Protein AF-A0A349Z565-F1 (afdb_monomer_lite)

Radius of gyration: 29.08 Å; chains: 1; bounding box: 73×35×70 Å

pLDDT: mean 70.75, std 13.44, range [44.72, 91.94]

Foldseek 3Di:
DVVVVVVVVPPPVVVVVVVVVVVVVVVVVVVLVVLVVADPVVVLVVLQVVLVVLVVVLVVLCVPDPCSPPDDCNVVSVVVSVVSVVVSVVVVVSRCVSPVD

Sequence (101 aa):
MVLTEYLQRVDKTRLQQLSQGLGVPLVLLAIMGMVILPMPPILLDVLFSFNIALSLVIILVAVLTNRPVDFGIFPLVLLIATVLRLALNVASTRVVLLYGH

Structure (mmCIF, N/CA/C/O backbone):
data_AF-A0A349Z565-F1
#
_entry.id   AF-A0A349Z565-F1
#
loop_
_atom_site.group_PDB
_atom_site.id
_atom_site.type_symbol
_atom_site.label_atom_id
_atom_site.label_alt_id
_atom_site.label_comp_id
_atom_site.label_asym_id
_atom_site.label_entity_id
_atom_site.label_seq_id
_atom_site.pdbx_PDB_ins_code
_atom_site.Cartn_x
_atom_site.Cartn_y
_atom_site.Cartn_z
_atom_site.occupancy
_atom_site.B_iso_or_equiv
_atom_site.auth_seq_id
_atom_site.auth_comp_id
_atom_site.auth_asym_id
_atom_site.auth_atom_id
_atom_site.pdbx_PDB_model_num
ATOM 1 N N . MET A 1 1 ? 51.197 -25.815 -49.674 1.00 55.75 1 MET A N 1
ATOM 2 C CA . MET A 1 1 ? 50.829 -26.430 -48.380 1.00 55.75 1 MET A CA 1
ATOM 3 C C . MET A 1 1 ? 50.900 -25.454 -47.200 1.00 55.75 1 MET A C 1
ATOM 5 O O . MET A 1 1 ? 50.076 -25.585 -46.319 1.00 55.75 1 MET A O 1
ATOM 9 N N . VAL A 1 2 ? 51.780 -24.439 -47.198 1.00 50.69 2 VAL A N 1
ATOM 10 C CA . VAL A 1 2 ? 51.914 -23.479 -46.070 1.00 50.69 2 VAL A CA 1
ATOM 11 C C . VAL A 1 2 ? 50.984 -22.249 -46.177 1.00 50.69 2 VAL A C 1
ATOM 13 O O . VAL A 1 2 ? 50.637 -21.631 -45.177 1.00 50.69 2 VAL A O 1
ATOM 16 N N . LEU A 1 3 ? 50.515 -21.903 -47.387 1.00 51.94 3 LEU A N 1
ATOM 17 C CA . LEU A 1 3 ? 49.648 -20.730 -47.615 1.00 51.94 3 LEU A CA 1
ATOM 18 C C . LEU A 1 3 ? 48.193 -20.934 -47.145 1.00 51.94 3 LEU A C 1
ATOM 20 O O . LEU A 1 3 ? 47.505 -19.973 -46.814 1.00 51.94 3 LEU A O 1
ATOM 24 N N . THR A 1 4 ? 47.731 -22.186 -47.092 1.00 55.81 4 THR A N 1
ATOM 25 C CA . THR A 1 4 ? 46.375 -22.549 -46.650 1.00 55.81 4 THR A CA 1
ATOM 26 C C . THR A 1 4 ? 46.220 -22.405 -45.131 1.00 55.81 4 THR A C 1
ATOM 28 O O . THR A 1 4 ? 45.139 -22.098 -44.641 1.00 55.81 4 THR A O 1
ATOM 31 N N . GLU A 1 5 ? 47.321 -22.545 -44.388 1.00 55.66 5 GLU A N 1
ATOM 32 C CA . GLU A 1 5 ? 47.358 -22.501 -42.922 1.00 55.66 5 GLU A CA 1
ATOM 33 C C . GLU A 1 5 ? 47.297 -21.061 -42.372 1.00 55.66 5 GLU A C 1
ATOM 35 O O . GLU A 1 5 ? 46.699 -20.807 -41.324 1.00 55.66 5 GLU A O 1
ATOM 40 N N . TYR A 1 6 ? 47.822 -20.086 -43.126 1.00 56.84 6 TYR A N 1
ATOM 41 C CA . TYR A 1 6 ? 47.727 -18.661 -42.784 1.00 56.84 6 TYR A CA 1
ATOM 42 C C . TYR A 1 6 ? 46.323 -18.082 -43.012 1.00 56.84 6 TYR A C 1
ATOM 44 O O . TYR A 1 6 ? 45.855 -17.281 -42.203 1.00 56.84 6 TYR A O 1
ATOM 52 N N . LEU A 1 7 ? 45.611 -18.528 -44.052 1.00 56.66 7 LEU A N 1
ATOM 53 C CA . LEU A 1 7 ? 44.220 -18.124 -44.309 1.00 56.66 7 LEU A CA 1
ATOM 54 C C . LEU A 1 7 ? 43.239 -18.676 -43.259 1.00 56.66 7 LEU A C 1
ATOM 56 O O . LEU A 1 7 ? 42.213 -18.061 -42.985 1.00 56.66 7 LEU A O 1
ATOM 60 N N . GLN A 1 8 ? 43.576 -19.797 -42.616 1.00 57.75 8 GLN A N 1
ATOM 61 C CA . GLN A 1 8 ? 42.696 -20.485 -41.668 1.00 57.75 8 GLN A CA 1
ATOM 62 C C . GLN A 1 8 ? 42.790 -19.943 -40.224 1.00 57.75 8 GLN A C 1
ATOM 64 O O . GLN A 1 8 ? 41.849 -20.103 -39.443 1.00 57.75 8 GLN A O 1
ATOM 69 N N . ARG A 1 9 ? 43.887 -19.258 -39.853 1.00 54.25 9 ARG A N 1
ATOM 70 C CA . ARG A 1 9 ? 44.052 -18.618 -38.525 1.00 54.25 9 ARG A CA 1
ATOM 71 C C 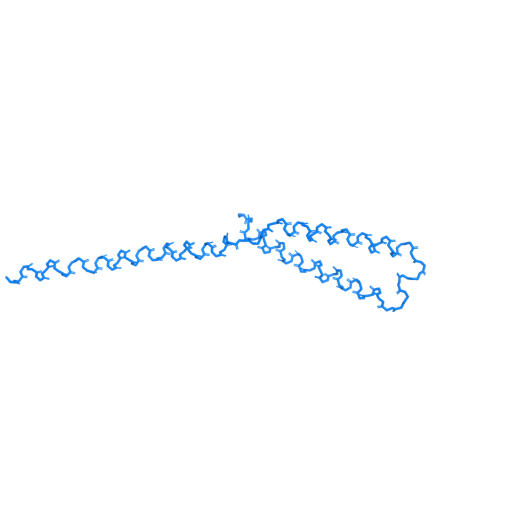. ARG A 1 9 ? 43.394 -17.237 -3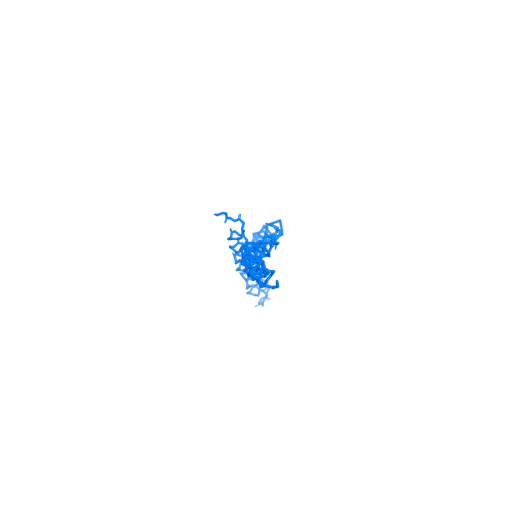8.398 1.00 54.25 9 ARG A C 1
ATOM 73 O O . ARG A 1 9 ? 43.097 -16.812 -37.279 1.00 54.25 9 ARG A O 1
ATOM 80 N N . VAL A 1 10 ? 43.175 -16.535 -39.511 1.00 56.28 10 VAL A N 1
ATOM 81 C CA . VAL A 1 10 ? 42.673 -15.146 -39.507 1.00 56.28 10 VAL A CA 1
ATOM 82 C C . VAL A 1 10 ? 41.148 -15.078 -39.349 1.00 56.28 10 VAL A C 1
ATOM 84 O O . VAL A 1 10 ? 40.642 -14.163 -38.701 1.00 56.28 10 VAL A O 1
ATOM 87 N N . ASP A 1 11 ? 40.421 -16.081 -39.839 1.00 58.94 11 ASP A N 1
ATOM 88 C CA . ASP A 1 11 ? 38.955 -16.063 -39.903 1.00 58.94 11 ASP A CA 1
ATOM 89 C C . ASP A 1 11 ? 38.285 -16.470 -38.571 1.00 58.94 11 ASP A C 1
ATOM 91 O O . ASP A 1 11 ? 37.419 -15.774 -38.037 1.00 58.94 11 ASP A O 1
ATOM 95 N N . LYS A 1 12 ? 38.772 -17.540 -37.927 1.00 54.38 12 LYS A N 1
ATOM 96 C CA . LYS A 1 12 ? 38.121 -18.125 -36.737 1.00 54.38 12 LYS A CA 1
ATOM 97 C C . LYS A 1 12 ? 38.204 -17.239 -35.482 1.00 54.38 12 LYS A C 1
ATOM 99 O O . LYS A 1 12 ? 37.290 -17.233 -34.662 1.00 54.38 12 LYS A O 1
ATOM 104 N N . THR A 1 13 ? 39.271 -16.448 -35.358 1.00 55.44 13 THR A N 1
ATOM 105 C CA . THR A 1 13 ? 39.552 -15.617 -34.171 1.00 55.44 13 THR A CA 1
ATOM 106 C C . THR A 1 13 ? 38.833 -14.259 -34.221 1.00 55.44 13 THR A C 1
ATOM 108 O O . THR A 1 13 ? 38.433 -13.727 -33.186 1.00 55.44 13 THR A O 1
ATOM 111 N N . ARG A 1 14 ? 38.599 -13.713 -35.426 1.00 52.00 14 ARG A N 1
ATOM 112 C CA . ARG A 1 14 ? 37.809 -12.486 -35.644 1.00 52.00 14 ARG A CA 1
ATOM 113 C C . ARG A 1 14 ? 36.303 -12.753 -35.605 1.00 52.00 14 ARG A C 1
ATOM 115 O O . ARG A 1 14 ? 35.566 -11.934 -35.061 1.00 52.00 14 ARG A O 1
ATOM 122 N N . LEU A 1 15 ? 35.853 -13.916 -36.086 1.00 54.28 15 LEU A N 1
ATOM 123 C CA . LEU A 1 15 ? 34.452 -14.340 -35.975 1.00 54.28 15 LEU A CA 1
ATOM 124 C C . LEU A 1 15 ? 34.041 -14.625 -34.520 1.00 54.28 15 LEU A C 1
ATOM 126 O O . LEU A 1 15 ? 32.938 -14.258 -34.114 1.00 54.28 15 LEU A O 1
ATOM 130 N N . GLN A 1 16 ? 34.939 -15.173 -33.689 1.00 55.44 16 GLN A N 1
ATOM 131 C CA . GLN A 1 16 ? 34.687 -15.281 -32.246 1.00 55.44 16 GLN A CA 1
ATOM 132 C C . GLN 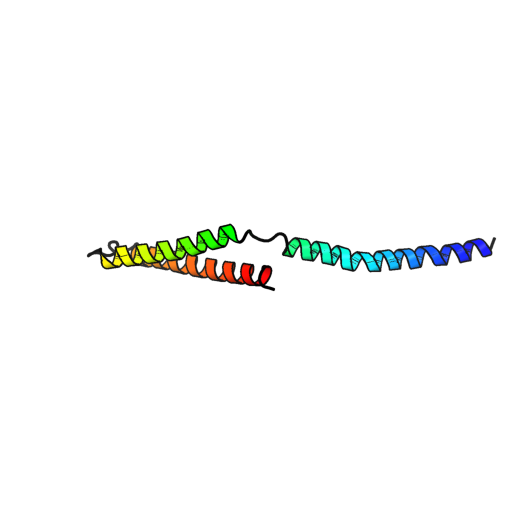A 1 16 ? 34.654 -13.912 -31.544 1.00 55.44 16 GLN A C 1
ATOM 134 O O . GLN A 1 16 ? 33.795 -13.710 -30.688 1.00 55.44 16 GLN A O 1
ATOM 139 N N . GLN A 1 17 ? 35.486 -12.942 -31.943 1.00 54.69 17 GLN A N 1
ATOM 140 C CA . GLN A 1 17 ? 35.393 -11.562 -31.432 1.00 54.69 17 GLN A CA 1
ATOM 141 C C . GLN A 1 17 ? 34.098 -10.847 -31.866 1.00 54.69 17 GLN A C 1
ATOM 143 O O . GLN A 1 17 ? 33.546 -10.068 -31.092 1.00 54.69 17 GLN A O 1
ATOM 148 N N . LEU A 1 18 ? 33.547 -11.157 -33.046 1.00 53.44 18 LEU A N 1
ATOM 149 C CA . LEU A 1 18 ? 32.222 -10.676 -33.468 1.00 53.44 18 LEU A CA 1
ATOM 150 C C . LEU A 1 18 ? 31.081 -11.312 -32.654 1.00 53.44 18 LEU A C 1
ATOM 152 O O . LEU A 1 18 ? 30.144 -10.610 -32.270 1.00 53.44 18 LEU A O 1
ATOM 156 N N . SER A 1 19 ? 31.189 -12.598 -32.294 1.00 54.12 19 SER A N 1
ATOM 157 C CA . SER A 1 19 ? 30.246 -13.236 -31.356 1.00 54.12 19 SER A CA 1
ATOM 158 C C . SER A 1 19 ? 30.343 -12.671 -29.927 1.00 54.12 19 SER A C 1
ATOM 160 O O . SER A 1 19 ? 29.348 -12.639 -29.205 1.00 54.12 19 SER A O 1
ATOM 162 N N . GLN A 1 20 ? 31.512 -12.145 -29.540 1.00 57.03 20 GLN A N 1
ATOM 163 C CA . GLN A 1 20 ? 31.713 -11.417 -28.281 1.00 57.03 20 GLN A CA 1
ATOM 164 C C . GLN A 1 20 ? 31.166 -9.980 -28.332 1.00 57.03 20 GLN A C 1
ATOM 166 O O . GLN A 1 20 ? 30.761 -9.452 -27.300 1.00 57.03 20 GLN A O 1
ATOM 171 N N . GLY A 1 21 ? 31.098 -9.364 -29.519 1.00 59.19 21 GLY A N 1
ATOM 172 C CA . GLY A 1 21 ? 30.556 -8.015 -29.712 1.00 59.19 21 GLY A CA 1
ATOM 173 C C . GLY A 1 21 ? 29.027 -7.945 -29.731 1.00 59.19 21 GLY A C 1
ATOM 174 O O . GLY A 1 21 ? 28.469 -6.964 -29.250 1.00 59.19 21 GLY A O 1
ATOM 175 N N . LEU A 1 22 ? 28.345 -8.981 -30.243 1.00 61.72 22 LEU A N 1
ATOM 176 C CA . LEU A 1 22 ? 26.874 -9.070 -30.257 1.00 61.72 22 LEU A CA 1
ATOM 177 C C . LEU A 1 22 ? 26.285 -9.760 -29.018 1.00 61.72 22 LEU A C 1
ATOM 179 O O . LEU A 1 22 ? 25.125 -9.528 -28.685 1.00 61.72 22 LEU A O 1
ATOM 183 N N . GLY A 1 23 ? 27.074 -10.573 -28.308 1.00 68.69 23 GLY A N 1
ATOM 184 C CA . GLY A 1 23 ? 26.633 -11.219 -27.071 1.00 68.69 23 GLY A CA 1
ATOM 185 C C . GLY A 1 23 ? 26.256 -10.205 -25.991 1.00 68.69 23 GLY A C 1
ATOM 186 O O . GLY A 1 23 ? 25.225 -10.353 -25.347 1.00 68.69 23 GLY A O 1
ATOM 187 N N . VAL A 1 24 ? 27.036 -9.129 -25.852 1.00 71.88 24 VAL A N 1
ATOM 188 C CA . VAL A 1 24 ? 26.763 -8.053 -24.888 1.00 71.88 24 VAL A CA 1
ATOM 189 C C . VAL A 1 24 ? 25.443 -7.322 -25.182 1.00 71.88 24 VAL A C 1
ATOM 191 O O . VAL A 1 24 ? 24.606 -7.298 -24.285 1.00 71.88 24 VAL A O 1
ATOM 194 N N . PRO A 1 25 ? 25.181 -6.772 -26.387 1.00 77.19 25 PRO A N 1
ATOM 195 C CA . PRO A 1 25 ? 23.916 -6.101 -26.682 1.00 77.19 25 PRO A CA 1
ATOM 196 C C . PRO A 1 25 ? 22.715 -7.051 -26.666 1.00 77.19 25 PRO A C 1
ATOM 198 O O . PRO A 1 25 ? 21.645 -6.621 -26.260 1.00 77.19 25 PRO A O 1
ATOM 201 N N . LEU A 1 26 ? 22.864 -8.330 -27.033 1.00 80.31 26 LEU A N 1
ATOM 202 C CA . LEU A 1 26 ? 21.772 -9.311 -26.962 1.00 80.31 26 LEU A CA 1
ATOM 203 C C . LEU A 1 26 ? 21.420 -9.674 -25.510 1.00 80.31 26 LEU A C 1
ATOM 205 O O . LEU A 1 26 ? 20.246 -9.736 -25.151 1.00 80.31 26 LEU A O 1
ATOM 209 N N . VAL A 1 27 ? 22.433 -9.873 -24.664 1.00 72.94 27 VAL A N 1
ATOM 210 C CA . VAL A 1 27 ? 22.256 -10.094 -23.223 1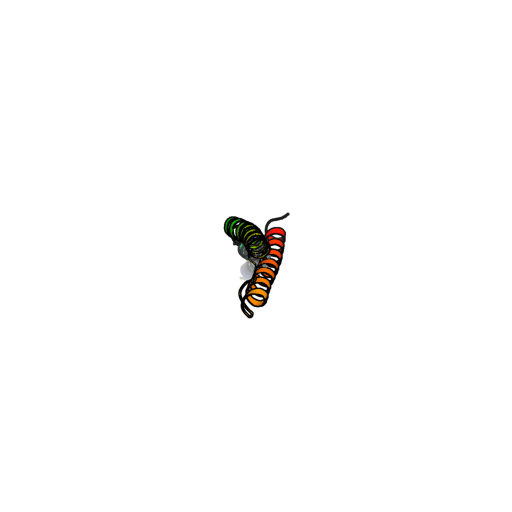.00 72.94 27 VAL A CA 1
ATOM 211 C C . VAL A 1 27 ? 21.702 -8.835 -22.556 1.00 72.94 27 VAL A C 1
ATOM 213 O O . VAL A 1 27 ? 20.798 -8.944 -21.734 1.00 72.94 27 VAL A O 1
ATOM 216 N N . LEU A 1 28 ? 22.148 -7.639 -22.960 1.00 73.69 28 LEU A N 1
ATOM 217 C CA . LEU A 1 28 ? 21.532 -6.378 -22.544 1.00 73.69 28 LEU A CA 1
ATOM 218 C C . LEU A 1 28 ? 20.067 -6.305 -22.975 1.00 73.69 28 LEU A C 1
ATOM 220 O O . LEU A 1 28 ? 19.235 -5.960 -22.151 1.00 73.69 28 LEU A O 1
ATOM 224 N N . LEU A 1 29 ? 19.729 -6.657 -24.217 1.00 75.62 29 LEU A N 1
ATOM 225 C CA . LEU A 1 29 ? 18.350 -6.649 -24.711 1.00 75.62 29 LEU A CA 1
ATOM 226 C C . LEU A 1 29 ? 17.468 -7.643 -23.939 1.00 75.62 29 LEU A C 1
ATOM 228 O O . LEU A 1 29 ? 16.315 -7.341 -23.653 1.00 75.62 29 LEU A O 1
ATOM 232 N N . ALA A 1 30 ? 18.011 -8.802 -23.556 1.00 70.62 30 ALA A N 1
ATOM 233 C CA . ALA A 1 30 ? 17.323 -9.802 -22.741 1.00 70.62 30 ALA A CA 1
ATOM 234 C C . ALA A 1 30 ? 17.128 -9.343 -21.282 1.00 70.62 30 ALA A C 1
ATOM 236 O O . ALA A 1 30 ? 16.048 -9.522 -20.721 1.00 70.62 30 ALA A O 1
ATOM 237 N N . ILE A 1 31 ? 18.135 -8.698 -20.683 1.00 68.25 31 ILE A N 1
ATOM 238 C CA . ILE A 1 31 ? 18.039 -8.090 -19.344 1.00 68.25 31 ILE A CA 1
ATOM 239 C C . ILE A 1 31 ? 17.050 -6.917 -19.366 1.00 68.25 31 ILE A C 1
ATOM 241 O O . ILE A 1 31 ? 16.187 -6.822 -18.497 1.00 68.25 31 ILE A O 1
ATOM 245 N N . MET A 1 32 ? 17.116 -6.066 -20.389 1.00 59.50 32 MET A N 1
ATOM 246 C CA . MET A 1 32 ? 16.154 -4.990 -20.627 1.00 59.50 32 MET A CA 1
ATOM 247 C C . MET A 1 32 ? 14.747 -5.556 -20.829 1.00 59.50 32 MET A C 1
ATOM 249 O O . MET A 1 32 ? 13.812 -5.058 -20.224 1.00 59.50 32 MET A O 1
ATOM 253 N N . GLY A 1 33 ? 14.583 -6.642 -21.585 1.00 64.75 33 GLY A N 1
ATOM 254 C CA . GLY A 1 33 ? 13.302 -7.331 -21.770 1.00 64.75 33 GLY A CA 1
ATOM 255 C C . GLY A 1 33 ? 12.718 -7.904 -20.476 1.00 64.75 33 GLY A C 1
ATOM 256 O O . GLY A 1 33 ? 11.505 -7.907 -20.305 1.00 64.75 33 GLY A O 1
ATOM 257 N N . MET A 1 34 ? 13.560 -8.330 -19.533 1.00 54.31 34 MET A N 1
ATOM 258 C CA . MET A 1 34 ? 13.135 -8.770 -18.200 1.00 54.31 34 MET A CA 1
ATOM 259 C C . MET A 1 34 ? 12.735 -7.593 -17.291 1.00 54.31 34 MET A C 1
ATOM 261 O O . MET A 1 34 ? 11.838 -7.736 -16.464 1.00 54.31 34 MET A O 1
ATOM 265 N N . VAL A 1 35 ? 13.357 -6.423 -17.466 1.00 55.09 35 VAL A N 1
ATOM 266 C CA . VAL A 1 35 ? 12.939 -5.153 -16.838 1.00 55.09 35 VAL A CA 1
ATOM 267 C C . VAL A 1 35 ? 11.632 -4.632 -17.460 1.00 55.09 35 VAL A C 1
ATOM 269 O O . VAL A 1 35 ? 10.775 -4.108 -16.752 1.00 55.09 35 VAL A O 1
ATOM 272 N N . ILE A 1 36 ? 11.461 -4.837 -18.769 1.00 50.59 36 ILE A N 1
ATOM 273 C CA . ILE A 1 36 ? 10.339 -4.401 -19.613 1.00 50.59 36 ILE A CA 1
ATOM 274 C C . ILE A 1 36 ? 9.231 -5.461 -19.698 1.00 50.59 36 ILE A C 1
ATOM 276 O O . ILE A 1 36 ? 8.265 -5.220 -20.404 1.00 50.59 36 ILE A O 1
ATOM 280 N N . LEU A 1 37 ? 9.287 -6.609 -19.005 1.00 52.94 37 LEU A N 1
ATOM 281 C CA . LEU A 1 37 ? 8.076 -7.406 -18.775 1.00 52.94 37 LEU A CA 1
ATOM 282 C C . LEU A 1 37 ? 7.465 -6.948 -17.453 1.00 52.94 37 LEU A C 1
ATOM 284 O O . LEU A 1 37 ? 7.796 -7.475 -16.386 1.00 52.94 37 LEU A O 1
ATOM 288 N N . PRO A 1 38 ? 6.647 -5.893 -17.492 1.00 58.28 38 PRO A N 1
ATOM 289 C CA . PRO A 1 38 ? 6.553 -4.997 -16.374 1.00 58.28 38 PRO A CA 1
ATOM 290 C C . PRO A 1 38 ? 5.143 -5.145 -15.782 1.00 58.28 38 PRO A C 1
ATOM 292 O O . PRO A 1 38 ? 4.176 -5.478 -16.474 1.00 58.28 38 PRO A O 1
ATOM 295 N N . MET A 1 39 ? 5.006 -5.066 -14.458 1.00 49.56 39 MET A N 1
ATOM 296 C CA . MET A 1 39 ? 3.686 -5.307 -13.870 1.00 49.56 39 MET A CA 1
ATOM 297 C C . MET A 1 39 ? 2.707 -4.239 -14.383 1.00 49.56 39 MET A C 1
ATOM 299 O O . MET A 1 39 ? 3.001 -3.055 -14.221 1.00 49.56 39 MET A O 1
ATOM 303 N N . PRO A 1 40 ? 1.572 -4.634 -14.995 1.00 61.88 40 PRO A N 1
ATOM 304 C CA . PRO A 1 40 ? 0.669 -3.711 -15.667 1.00 61.88 40 PRO A CA 1
ATOM 305 C C . PRO A 1 40 ? 0.220 -2.601 -14.699 1.00 61.88 40 PRO A C 1
ATOM 307 O O . PRO A 1 40 ? -0.359 -2.920 -13.655 1.00 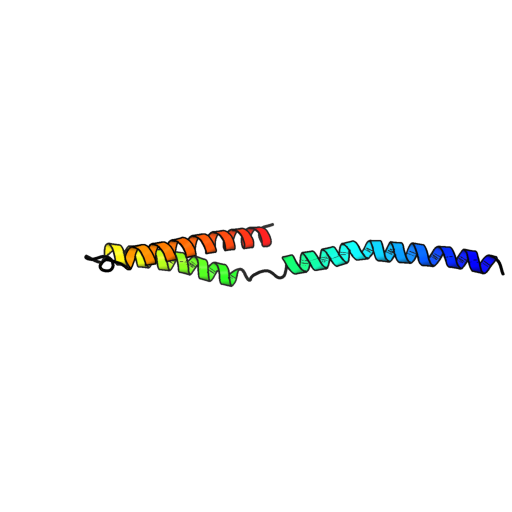61.88 40 PRO A O 1
ATOM 310 N N . PRO A 1 41 ? 0.425 -1.312 -15.041 1.00 65.62 41 PRO A N 1
ATOM 311 C CA . PRO A 1 41 ? 0.080 -0.161 -14.194 1.00 65.62 41 PRO A CA 1
ATOM 312 C C . PRO A 1 41 ? -1.385 -0.152 -13.740 1.00 65.62 41 PRO A C 1
ATOM 314 O O . PRO A 1 41 ? -1.716 0.334 -12.665 1.00 65.62 41 PRO A O 1
ATOM 317 N N . ILE A 1 42 ? -2.256 -0.771 -14.539 1.00 68.69 42 ILE A N 1
ATOM 318 C CA . ILE A 1 42 ? -3.700 -0.873 -14.319 1.00 68.69 42 ILE A CA 1
ATOM 319 C C . ILE A 1 42 ? -4.033 -1.578 -12.997 1.00 68.69 42 ILE A C 1
ATOM 321 O O . ILE A 1 42 ? -4.924 -1.135 -12.277 1.00 68.69 42 ILE A O 1
ATOM 325 N N . LEU A 1 43 ? -3.323 -2.660 -12.645 1.00 72.00 43 LEU A N 1
ATOM 326 C CA . LEU A 1 43 ? -3.556 -3.333 -11.361 1.00 72.00 43 LEU A CA 1
ATOM 327 C C . LEU A 1 43 ? -3.182 -2.414 -10.197 1.00 72.00 43 LEU A C 1
ATOM 329 O O . LEU A 1 43 ? -3.870 -2.385 -9.180 1.00 72.00 43 LEU A O 1
ATOM 333 N N . LEU A 1 44 ? -2.105 -1.649 -10.353 1.00 72.56 44 LEU A N 1
ATOM 334 C CA . LEU A 1 44 ? -1.620 -0.764 -9.309 1.00 72.56 44 LEU A CA 1
ATOM 335 C C . LEU A 1 44 ? -2.601 0.375 -9.030 1.00 72.56 44 LEU A C 1
ATOM 337 O O . LEU A 1 44 ? -2.932 0.599 -7.867 1.00 72.56 44 LEU A O 1
ATOM 341 N N . ASP A 1 45 ? -3.116 1.026 -10.074 1.00 80.50 45 ASP A N 1
ATOM 342 C CA . ASP A 1 45 ? -4.117 2.094 -9.948 1.00 80.50 45 ASP A CA 1
ATOM 343 C C . ASP A 1 45 ? -5.398 1.609 -9.257 1.00 80.50 45 ASP A C 1
ATOM 345 O O . ASP A 1 45 ? -5.932 2.287 -8.374 1.00 80.50 45 ASP A O 1
ATOM 349 N N . VAL A 1 46 ? -5.870 0.404 -9.598 1.00 82.56 46 VAL A N 1
ATOM 350 C CA . VAL A 1 46 ? -7.054 -0.194 -8.962 1.00 82.56 46 VAL A CA 1
ATOM 351 C C . VAL A 1 46 ? -6.811 -0.440 -7.474 1.00 82.56 46 VAL A C 1
ATOM 353 O O . VAL A 1 46 ? -7.642 -0.057 -6.648 1.00 82.56 46 VAL A O 1
ATOM 356 N N . LEU A 1 47 ? -5.676 -1.045 -7.106 1.00 79.38 47 LEU A N 1
ATOM 357 C CA . LEU A 1 47 ? -5.371 -1.313 -5.701 1.00 79.38 47 LEU A CA 1
ATOM 358 C C . LEU A 1 47 ? -5.131 -0.013 -4.906 1.00 79.38 47 LEU A C 1
ATOM 360 O O . LEU A 1 47 ? -5.522 0.071 -3.738 1.00 79.38 47 LEU A O 1
ATOM 364 N N . PHE A 1 48 ? -4.530 1.008 -5.523 1.00 79.50 48 PHE A N 1
ATOM 365 C CA . PHE A 1 48 ? -4.301 2.312 -4.899 1.00 79.50 48 PHE A CA 1
ATOM 366 C C . PHE A 1 48 ? -5.617 3.057 -4.637 1.00 79.50 48 PHE A C 1
ATOM 368 O O . PHE A 1 48 ? -5.875 3.487 -3.509 1.00 79.50 48 PHE A O 1
ATOM 375 N N . SER A 1 49 ? -6.495 3.126 -5.641 1.00 84.62 49 SER A N 1
ATOM 376 C CA . SER A 1 49 ? -7.842 3.695 -5.509 1.00 84.62 49 SER A CA 1
ATOM 377 C C . SER A 1 49 ? -8.676 2.947 -4.458 1.00 84.62 49 SER A C 1
ATOM 379 O O . SER A 1 49 ? -9.317 3.564 -3.601 1.00 84.62 49 SER A O 1
ATOM 381 N N . PHE A 1 50 ? -8.580 1.613 -4.429 1.00 86.62 50 PHE A N 1
ATOM 382 C CA . PHE A 1 50 ? -9.223 0.784 -3.410 1.00 86.62 50 PHE A CA 1
ATOM 383 C C . PHE A 1 50 ? -8.734 1.100 -1.986 1.00 86.62 50 PHE A C 1
ATOM 385 O O . PHE A 1 50 ? -9.547 1.175 -1.065 1.00 86.62 50 PHE A O 1
ATOM 392 N N . ASN A 1 51 ? -7.434 1.341 -1.778 1.00 87.19 51 ASN A N 1
ATOM 393 C CA . ASN A 1 51 ? -6.900 1.707 -0.459 1.00 87.19 51 ASN A CA 1
ATOM 394 C C . ASN A 1 51 ? -7.456 3.042 0.061 1.00 87.19 51 ASN A C 1
ATOM 396 O O . ASN A 1 51 ? -7.763 3.165 1.254 1.00 87.19 51 ASN A O 1
ATOM 400 N N . ILE A 1 52 ? -7.602 4.031 -0.825 1.00 87.12 52 ILE A N 1
ATOM 401 C CA . ILE A 1 52 ? -8.183 5.336 -0.487 1.00 87.12 52 ILE A CA 1
ATOM 402 C C . ILE A 1 52 ? -9.666 5.175 -0.136 1.00 87.12 52 ILE A C 1
ATOM 404 O O . ILE A 1 52 ? -10.101 5.663 0.910 1.00 87.12 52 ILE A O 1
ATOM 408 N N . ALA A 1 53 ? -10.422 4.430 -0.947 1.00 90.56 53 ALA A N 1
ATOM 409 C CA . ALA A 1 53 ? -11.830 4.137 -0.683 1.00 90.56 53 ALA A CA 1
ATOM 410 C C . ALA A 1 53 ? -12.025 3.402 0.656 1.00 90.56 53 ALA A C 1
ATOM 412 O O . ALA A 1 53 ? -12.850 3.816 1.470 1.00 90.56 53 ALA A O 1
ATOM 413 N N . LEU A 1 54 ? -11.220 2.371 0.936 1.00 87.00 54 LEU A N 1
ATOM 414 C CA . LEU A 1 54 ? -11.245 1.643 2.209 1.00 87.00 54 LEU A CA 1
ATOM 415 C C . LEU A 1 54 ? -10.940 2.569 3.396 1.00 87.00 54 LEU A C 1
ATOM 417 O O . LEU A 1 54 ? -11.620 2.507 4.417 1.00 87.00 54 LEU A O 1
ATOM 421 N N . SER A 1 55 ? -9.947 3.454 3.259 1.00 85.56 55 SER A N 1
ATOM 422 C CA . SER A 1 55 ? -9.603 4.427 4.303 1.00 85.56 55 SER A CA 1
ATOM 423 C C . SER A 1 55 ? -10.767 5.375 4.604 1.00 85.56 55 SER A C 1
ATOM 425 O O . SER A 1 55 ? -11.048 5.641 5.770 1.00 85.56 55 SER A O 1
ATOM 427 N N . LEU A 1 56 ? -11.479 5.841 3.573 1.00 90.44 56 LEU A N 1
ATOM 428 C CA . LEU A 1 56 ? -12.678 6.674 3.724 1.00 90.44 56 LEU A CA 1
ATOM 429 C C . LEU A 1 56 ? -13.826 5.922 4.402 1.00 90.44 56 LEU A C 1
ATOM 431 O O . LEU A 1 56 ? -14.484 6.482 5.276 1.00 90.44 56 LEU A O 1
ATOM 435 N N . VAL A 1 57 ? -14.040 4.652 4.053 1.00 88.00 57 VAL A N 1
ATOM 436 C CA . VAL A 1 57 ? -15.050 3.804 4.706 1.00 88.00 57 VAL A CA 1
ATOM 437 C C . VAL A 1 57 ? -14.726 3.613 6.188 1.00 88.00 57 VAL A C 1
ATOM 439 O O . VAL A 1 57 ? -15.618 3.750 7.019 1.00 88.00 57 VAL A O 1
ATOM 442 N N . ILE A 1 58 ? -13.461 3.362 6.541 1.00 84.62 58 ILE A N 1
ATOM 443 C CA . ILE A 1 58 ? -13.031 3.243 7.944 1.00 84.62 58 ILE A CA 1
ATOM 444 C C . ILE A 1 58 ? -13.300 4.546 8.704 1.00 84.62 58 ILE A C 1
ATOM 446 O O . ILE A 1 58 ? -13.815 4.501 9.820 1.00 84.62 58 ILE A O 1
ATOM 450 N N . ILE A 1 59 ? -12.994 5.698 8.098 1.00 87.00 59 ILE A N 1
ATOM 451 C CA . ILE A 1 59 ? -13.285 7.012 8.686 1.00 87.00 59 ILE A CA 1
ATOM 452 C C . ILE A 1 59 ? -14.793 7.180 8.897 1.00 87.00 59 ILE A C 1
ATOM 454 O O . ILE A 1 59 ? -15.216 7.554 9.987 1.00 87.00 59 ILE A O 1
ATOM 458 N N . LEU A 1 60 ? -15.608 6.863 7.889 1.00 87.81 60 LEU A N 1
ATOM 459 C CA . LEU A 1 60 ? -17.062 6.976 7.972 1.00 87.81 60 LEU A CA 1
ATOM 460 C C . LEU A 1 60 ? -17.632 6.083 9.080 1.00 87.81 60 LEU A C 1
ATOM 462 O O . LEU A 1 60 ? -18.415 6.557 9.894 1.00 87.81 60 LEU A O 1
ATOM 466 N N . VAL A 1 61 ? -17.202 4.821 9.153 1.00 82.75 61 VAL A N 1
ATOM 467 C CA . VAL A 1 61 ? -17.622 3.869 10.194 1.00 82.75 61 VAL A CA 1
ATOM 468 C C . VAL A 1 61 ? -17.198 4.345 11.583 1.00 82.75 61 VAL A C 1
ATOM 470 O O . VAL A 1 61 ? -18.007 4.283 12.507 1.00 82.75 61 VAL A O 1
ATOM 473 N N . ALA A 1 62 ? -15.975 4.864 11.730 1.00 80.12 62 ALA A N 1
ATOM 474 C CA . ALA A 1 62 ? -15.474 5.397 12.995 1.00 80.12 62 ALA A CA 1
ATOM 475 C C . ALA A 1 62 ? -16.244 6.644 13.461 1.00 80.12 62 ALA A C 1
ATOM 477 O O . ALA A 1 62 ? -16.461 6.807 14.657 1.00 80.12 62 ALA A O 1
ATOM 478 N N . VAL A 1 63 ? -16.677 7.503 12.531 1.00 83.88 63 VAL A N 1
ATOM 479 C CA . VAL A 1 63 ? -17.467 8.710 12.832 1.00 83.88 63 VAL A CA 1
ATOM 480 C C . VAL A 1 63 ? -18.927 8.373 13.149 1.00 83.88 63 VAL A C 1
ATOM 482 O O . VAL A 1 63 ? -19.521 9.003 14.019 1.00 83.88 63 VAL A O 1
ATOM 485 N N . LEU A 1 64 ? -19.517 7.387 12.465 1.00 77.38 64 LEU A N 1
ATOM 486 C CA . LEU A 1 64 ? -20.931 7.027 12.638 1.00 77.38 64 LEU A CA 1
ATOM 487 C C . LEU A 1 64 ? -21.201 6.083 13.826 1.00 77.38 64 LEU A C 1
ATOM 489 O O . LEU A 1 64 ? -22.351 5.957 14.244 1.00 77.38 64 LEU A O 1
ATOM 493 N N . THR A 1 65 ? -20.188 5.393 14.358 1.00 74.94 65 THR A N 1
ATOM 494 C CA . THR A 1 65 ? -20.380 4.292 15.319 1.00 74.94 65 THR A CA 1
ATOM 495 C C . THR A 1 65 ? -20.078 4.702 16.767 1.00 74.94 65 THR A C 1
ATOM 497 O O . THR A 1 65 ? -18.959 5.074 17.096 1.00 74.94 65 THR A O 1
ATOM 500 N N . ASN A 1 66 ? -21.051 4.527 17.675 1.00 66.19 66 ASN A N 1
ATOM 501 C CA . ASN A 1 66 ? -20.910 4.801 19.122 1.00 66.19 66 ASN A CA 1
ATOM 502 C C . ASN A 1 66 ? -20.048 3.772 19.896 1.00 66.19 66 ASN A C 1
ATOM 504 O O . ASN A 1 66 ? -19.718 3.993 21.059 1.00 66.19 66 ASN A O 1
ATOM 508 N N . ARG A 1 67 ? -19.692 2.640 19.273 1.00 65.50 67 ARG A N 1
ATOM 509 C CA . ARG A 1 67 ? -18.809 1.584 19.802 1.00 65.50 67 ARG A CA 1
ATOM 510 C C . ARG A 1 67 ? -17.930 1.014 18.672 1.00 65.50 67 ARG A C 1
ATOM 512 O O . ARG A 1 67 ? -18.373 0.103 17.979 1.00 65.50 67 ARG A O 1
ATOM 519 N N . PRO A 1 68 ? -16.747 1.595 18.390 1.00 58.84 68 PRO A N 1
ATOM 520 C CA . PRO A 1 68 ? -16.180 1.681 17.036 1.00 58.84 68 PRO A CA 1
ATOM 521 C C . PRO A 1 68 ? -16.068 0.366 16.247 1.00 58.84 68 PRO A C 1
ATOM 523 O O . PRO A 1 68 ? -16.303 0.404 15.051 1.00 58.84 68 PRO A O 1
ATOM 526 N N . VAL A 1 69 ? -15.773 -0.767 16.890 1.00 58.50 69 VAL A N 1
ATOM 527 C CA . VAL A 1 69 ? -16.071 -2.164 16.496 1.00 58.50 69 VAL A CA 1
ATOM 528 C C . VAL A 1 69 ? -15.767 -2.958 17.775 1.00 58.50 69 VAL A C 1
ATOM 530 O O . VAL A 1 69 ? -14.592 -3.137 18.085 1.00 58.50 69 VAL A O 1
ATOM 533 N N . ASP A 1 70 ? -16.759 -3.292 18.603 1.00 58.22 70 ASP A N 1
ATOM 534 C CA . ASP A 1 70 ? -16.559 -3.528 20.048 1.00 58.22 70 ASP A CA 1
ATOM 535 C C . ASP A 1 70 ? -15.337 -4.411 20.433 1.00 58.22 70 ASP A C 1
ATOM 537 O O . ASP A 1 70 ? -15.259 -5.614 20.187 1.00 58.22 70 ASP A O 1
ATOM 541 N N . PHE A 1 71 ? -14.374 -3.731 21.063 1.00 51.06 71 PHE A N 1
ATOM 542 C CA . PHE A 1 71 ? -13.160 -4.146 21.780 1.00 51.06 71 PHE A CA 1
ATOM 543 C C . PHE A 1 71 ? -11.943 -4.738 21.049 1.00 51.06 71 PHE A C 1
ATOM 545 O O . PHE A 1 71 ? -10.837 -4.504 21.533 1.00 51.06 71 PHE A O 1
ATOM 552 N N . GLY A 1 72 ? -12.061 -5.432 19.912 1.00 71.94 72 GLY A N 1
ATOM 553 C CA . GLY A 1 72 ? -10.895 -6.157 19.349 1.00 71.94 72 GLY A CA 1
ATOM 554 C C . GLY A 1 72 ? -10.490 -5.824 17.914 1.00 71.94 72 GLY A C 1
ATOM 555 O O . GLY A 1 72 ? -9.309 -5.836 17.571 1.00 71.94 72 GLY A O 1
ATOM 556 N N . ILE A 1 73 ? -11.462 -5.545 17.049 1.00 78.62 73 ILE A N 1
ATOM 557 C CA . ILE A 1 73 ? -11.237 -5.574 15.594 1.00 78.62 73 ILE A CA 1
ATOM 558 C C . ILE A 1 73 ? -10.733 -4.230 15.059 1.00 78.62 73 ILE A C 1
ATOM 560 O O . ILE A 1 73 ? -10.070 -4.189 14.026 1.00 78.62 73 ILE A O 1
ATOM 564 N N . PHE A 1 74 ? -10.969 -3.133 15.778 1.00 80.38 74 PHE A N 1
ATOM 565 C CA . PHE A 1 74 ? -10.592 -1.799 15.314 1.00 80.38 74 PHE A CA 1
ATOM 566 C C . PHE A 1 74 ? -9.075 -1.632 15.066 1.00 80.38 74 PHE A C 1
ATOM 568 O O . PHE A 1 74 ? -8.704 -1.249 13.952 1.00 80.38 74 PHE A O 1
ATOM 575 N N . PRO A 1 75 ? -8.170 -1.989 16.005 1.00 80.06 75 PRO A N 1
ATOM 576 C CA . PRO A 1 75 ? -6.729 -1.927 15.756 1.00 80.06 75 PRO A CA 1
ATOM 577 C C . PRO A 1 75 ? -6.276 -2.863 14.633 1.00 80.06 75 PRO A C 1
ATOM 579 O O . PRO A 1 75 ? -5.392 -2.501 13.866 1.00 80.06 75 PRO A O 1
ATOM 582 N N . LEU A 1 76 ? -6.893 -4.043 14.503 1.00 88.06 76 LEU A N 1
ATOM 583 C CA . LEU A 1 76 ? -6.583 -5.007 13.444 1.00 88.06 76 LEU A CA 1
ATOM 584 C C . LEU A 1 76 ? -6.934 -4.449 12.059 1.00 88.06 76 LEU A C 1
ATOM 586 O O . LEU A 1 76 ? -6.126 -4.529 11.137 1.00 88.06 76 LEU A O 1
ATOM 590 N N . VAL A 1 77 ? -8.115 -3.846 11.915 1.00 85.50 77 VAL A N 1
ATOM 591 C CA . VAL A 1 77 ? -8.551 -3.218 10.660 1.00 85.50 77 VAL A CA 1
ATOM 592 C C . VAL A 1 77 ? -7.635 -2.050 10.297 1.00 85.50 77 VAL A C 1
ATOM 594 O O . VAL A 1 77 ? -7.222 -1.937 9.143 1.00 85.50 77 VAL A O 1
ATOM 597 N N . LEU A 1 78 ? -7.241 -1.226 11.275 1.00 85.56 78 LEU A N 1
ATOM 598 C CA . LEU A 1 78 ? -6.276 -0.146 11.056 1.00 85.56 78 LEU A CA 1
ATOM 599 C C . LEU A 1 78 ? -4.872 -0.660 10.708 1.00 85.56 78 LEU A C 1
ATOM 601 O O . LEU A 1 78 ? -4.231 -0.103 9.815 1.00 85.56 78 LEU A O 1
ATOM 605 N N . LEU A 1 79 ? -4.399 -1.727 11.357 1.00 90.44 79 LEU A N 1
ATOM 606 C CA . LEU A 1 79 ? -3.118 -2.374 11.061 1.00 90.44 79 LEU A CA 1
ATOM 607 C C . LEU A 1 79 ? -3.099 -2.884 9.616 1.00 90.44 79 LEU A C 1
ATOM 609 O O . LEU A 1 79 ? -2.186 -2.556 8.859 1.00 90.44 79 LEU A O 1
ATOM 613 N N . ILE A 1 80 ? -4.135 -3.623 9.210 1.00 89.38 80 ILE A N 1
ATOM 614 C CA . ILE A 1 80 ? -4.270 -4.154 7.848 1.00 89.38 80 ILE A CA 1
ATOM 615 C C . ILE A 1 80 ? -4.341 -3.011 6.832 1.00 89.38 80 ILE A C 1
ATOM 617 O O . ILE A 1 80 ? -3.624 -3.041 5.833 1.00 89.38 80 ILE A O 1
ATOM 621 N N . ALA A 1 81 ? -5.145 -1.976 7.095 1.00 87.81 81 ALA A N 1
ATOM 622 C CA . ALA A 1 81 ? -5.246 -0.814 6.213 1.00 87.81 81 ALA A CA 1
ATOM 623 C C . ALA A 1 81 ? -3.894 -0.096 6.045 1.00 87.81 81 ALA A C 1
ATOM 625 O O . ALA A 1 81 ? -3.545 0.323 4.938 1.00 87.81 81 ALA A O 1
ATOM 626 N N . THR A 1 82 ? -3.111 0.001 7.123 1.00 89.31 82 THR A N 1
ATOM 627 C CA . THR A 1 82 ? -1.791 0.646 7.119 1.00 89.31 82 THR A CA 1
ATOM 628 C C . THR A 1 82 ? -0.745 -0.200 6.391 1.00 89.31 82 THR A C 1
ATOM 630 O O . THR A 1 82 ? 0.016 0.340 5.590 1.00 89.31 82 THR A O 1
ATOM 633 N N . VAL A 1 83 ? -0.734 -1.522 6.588 1.00 91.94 83 VAL A N 1
ATOM 634 C CA . VAL A 1 83 ? 0.159 -2.444 5.861 1.00 91.94 83 VAL A CA 1
ATOM 635 C C . VAL A 1 83 ? -0.177 -2.472 4.371 1.00 91.94 83 VAL A C 1
ATOM 637 O O . VAL A 1 83 ? 0.730 -2.388 3.546 1.00 91.94 83 VAL A O 1
ATOM 640 N N . LEU A 1 84 ? -1.465 -2.508 4.012 1.00 87.94 84 LEU A N 1
ATOM 641 C CA . LEU A 1 84 ? -1.915 -2.399 2.622 1.00 87.94 84 LEU A CA 1
ATOM 642 C C . LEU A 1 84 ? -1.424 -1.089 1.994 1.00 87.94 84 LEU A C 1
ATOM 644 O O . LEU A 1 84 ? -0.925 -1.089 0.871 1.00 87.94 84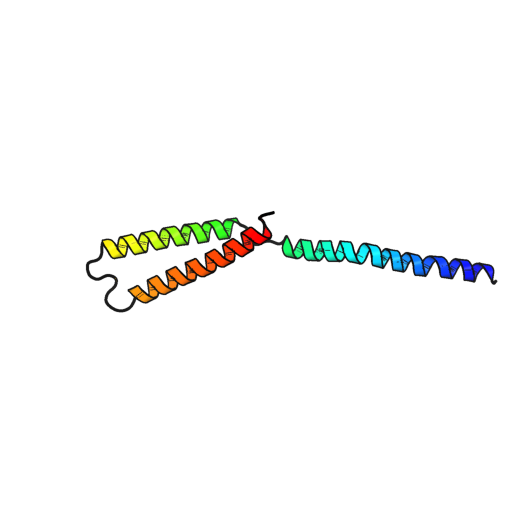 LEU A O 1
ATOM 648 N N . ARG A 1 85 ? -1.501 0.020 2.737 1.00 85.75 85 ARG A N 1
ATOM 649 C CA . ARG A 1 85 ? -0.995 1.319 2.286 1.00 85.75 85 ARG A CA 1
ATOM 650 C C . ARG A 1 85 ? 0.525 1.301 2.084 1.00 85.75 85 ARG A C 1
ATOM 652 O O . ARG A 1 85 ? 0.994 1.804 1.068 1.00 85.75 85 ARG A O 1
ATOM 659 N N . LEU A 1 86 ? 1.289 0.696 2.999 1.00 89.88 86 LEU A N 1
ATOM 660 C CA . LEU A 1 86 ? 2.747 0.567 2.878 1.00 89.88 86 LEU A CA 1
ATOM 661 C C . LEU A 1 86 ? 3.139 -0.291 1.664 1.00 89.88 86 LEU A C 1
ATOM 663 O O . LEU A 1 86 ? 3.991 0.113 0.876 1.00 89.88 86 LEU A O 1
ATOM 667 N N . ALA A 1 87 ? 2.478 -1.436 1.479 1.00 84.94 87 ALA A N 1
ATOM 668 C CA . ALA A 1 87 ? 2.725 -2.344 0.362 1.00 84.94 87 ALA A CA 1
ATOM 669 C C . ALA A 1 87 ? 2.433 -1.680 -0.992 1.00 84.94 87 ALA A C 1
ATOM 671 O O . ALA A 1 87 ? 3.224 -1.810 -1.926 1.00 84.94 87 ALA A O 1
ATOM 672 N N . LEU A 1 88 ? 1.340 -0.917 -1.086 1.00 85.19 88 LEU A N 1
ATOM 673 C CA . LEU A 1 88 ? 0.992 -0.187 -2.305 1.00 85.19 88 LEU A CA 1
ATOM 674 C C . LEU A 1 88 ? 1.919 0.987 -2.585 1.00 85.19 88 LEU A C 1
ATOM 676 O O . LEU A 1 88 ? 2.214 1.252 -3.744 1.00 85.19 88 LEU A O 1
ATOM 680 N N . ASN A 1 89 ? 2.431 1.653 -1.554 1.00 83.62 89 ASN A N 1
ATOM 681 C CA . ASN A 1 89 ? 3.399 2.731 -1.727 1.00 83.62 89 ASN A CA 1
ATOM 682 C C . ASN A 1 89 ? 4.763 2.199 -2.226 1.00 83.62 89 ASN A C 1
ATOM 684 O O . ASN A 1 89 ? 5.379 2.769 -3.126 1.00 83.62 89 ASN A O 1
ATOM 688 N N . VAL A 1 90 ? 5.206 1.037 -1.731 1.00 83.25 90 VAL A N 1
ATOM 689 C CA . VAL A 1 90 ? 6.419 0.356 -2.231 1.00 83.25 90 VAL A CA 1
ATOM 690 C C . VAL A 1 90 ? 6.214 -0.204 -3.645 1.00 83.25 90 VAL A C 1
ATOM 692 O O . VAL A 1 90 ? 7.091 -0.079 -4.498 1.00 83.25 90 VAL A O 1
ATOM 695 N N . ALA A 1 91 ? 5.046 -0.781 -3.935 1.00 81.19 91 ALA A N 1
ATOM 696 C CA . ALA A 1 91 ? 4.714 -1.225 -5.286 1.00 81.19 91 ALA A CA 1
ATOM 697 C C . ALA A 1 91 ? 4.660 -0.043 -6.267 1.00 81.19 91 ALA A C 1
ATOM 699 O O . ALA A 1 91 ? 5.205 -0.144 -7.365 1.00 81.19 91 ALA A O 1
ATOM 700 N N . SER A 1 92 ? 4.061 1.081 -5.851 1.00 74.81 92 SER A N 1
ATOM 701 C CA . SER A 1 92 ? 3.964 2.315 -6.639 1.00 74.81 92 SER A CA 1
ATOM 702 C C . SER A 1 92 ? 5.337 2.866 -6.961 1.00 74.81 92 SER A C 1
ATOM 704 O O . SER A 1 92 ? 5.633 3.090 -8.125 1.00 74.81 92 SER A O 1
ATOM 706 N N . THR A 1 93 ? 6.225 2.974 -5.972 1.00 78.25 93 THR A N 1
ATOM 707 C CA . THR A 1 93 ? 7.598 3.437 -6.213 1.00 78.25 93 THR A CA 1
ATOM 708 C C . THR A 1 93 ? 8.386 2.482 -7.105 1.00 78.25 93 THR A C 1
ATOM 710 O O . THR A 1 93 ? 9.093 2.946 -7.989 1.00 78.25 93 THR A O 1
ATOM 713 N N . ARG A 1 94 ? 8.227 1.157 -6.982 1.00 75.88 94 ARG A N 1
ATOM 714 C CA . ARG A 1 94 ? 8.864 0.206 -7.911 1.00 75.88 94 ARG A CA 1
ATOM 715 C C . ARG A 1 94 ? 8.339 0.348 -9.344 1.00 75.88 94 ARG A C 1
ATOM 717 O O . ARG A 1 94 ? 9.130 0.292 -10.276 1.00 75.88 94 ARG A O 1
ATOM 724 N N . VAL A 1 95 ? 7.031 0.513 -9.530 1.00 67.06 95 VAL A N 1
ATOM 725 C CA . VAL A 1 95 ? 6.419 0.697 -10.858 1.00 67.06 95 VAL A CA 1
ATOM 726 C C . VAL A 1 95 ? 6.776 2.066 -11.435 1.00 67.06 95 VAL A C 1
ATOM 728 O O . VAL A 1 95 ? 7.195 2.140 -12.581 1.00 67.06 95 VAL A O 1
ATOM 731 N N . VAL A 1 96 ? 6.732 3.132 -10.639 1.00 65.62 96 VAL A N 1
ATOM 732 C CA . VAL A 1 96 ? 7.213 4.465 -11.027 1.00 65.62 96 VAL A CA 1
ATOM 733 C C . VAL A 1 96 ? 8.697 4.448 -11.381 1.00 65.62 96 VAL A C 1
ATOM 735 O O . VAL A 1 96 ? 9.071 5.117 -12.325 1.00 65.62 96 VAL A O 1
ATOM 738 N N . LEU A 1 97 ? 9.549 3.676 -10.705 1.00 62.97 97 LEU A N 1
ATOM 739 C CA . LEU A 1 97 ? 10.977 3.578 -11.051 1.00 62.97 97 LEU A CA 1
ATOM 740 C C . LEU A 1 97 ? 11.261 2.641 -12.239 1.00 62.97 97 LEU A C 1
ATOM 742 O O . LEU A 1 97 ? 12.342 2.699 -12.814 1.00 62.97 97 LEU A O 1
ATOM 746 N N . LEU A 1 98 ? 10.321 1.760 -12.595 1.00 61.72 98 LEU A N 1
ATOM 747 C CA . LEU A 1 98 ? 10.413 0.882 -13.769 1.00 61.72 98 LEU A CA 1
ATOM 748 C C . LEU A 1 98 ? 9.807 1.511 -15.034 1.00 61.72 98 LEU A C 1
ATOM 750 O O . LEU A 1 98 ? 10.199 1.134 -16.135 1.00 61.72 98 LEU A O 1
ATOM 754 N N . TYR A 1 99 ? 8.854 2.436 -14.888 1.00 62.06 99 TYR A N 1
ATOM 755 C CA . TYR A 1 99 ? 8.120 3.065 -15.997 1.00 62.06 99 TYR A CA 1
ATOM 756 C C . TYR A 1 99 ? 8.242 4.594 -16.060 1.00 62.06 99 TYR A C 1
ATOM 758 O O . TYR A 1 99 ? 7.877 5.192 -17.070 1.00 62.06 99 TYR A O 1
ATOM 766 N N . GLY A 1 100 ? 8.706 5.241 -14.997 1.00 58.69 100 GLY A N 1
ATOM 767 C CA . GLY A 1 100 ? 9.071 6.653 -14.989 1.00 58.69 100 GLY A CA 1
ATOM 768 C C . GLY A 1 100 ? 10.498 6.784 -15.499 1.00 58.69 100 GLY A C 1
ATOM 769 O O . GLY A 1 100 ? 11.416 6.256 -14.878 1.00 58.69 100 GLY A O 1
ATOM 770 N N . HIS A 1 101 ? 10.643 7.414 -16.663 1.00 44.72 101 HIS A N 1
ATOM 771 C CA . HIS A 1 101 ? 11.917 7.725 -17.314 1.00 44.72 101 HIS A CA 1
ATOM 772 C C . HIS A 1 101 ? 12.922 8.433 -16.399 1.00 44.72 101 HIS A C 1
ATOM 774 O O . HIS A 1 101 ? 12.492 9.324 -15.630 1.00 44.72 101 HIS A O 1
#

Secondary structure (DSSP, 8-state):
--HHHHHHHHHHHHHHHHHHHHHHHHHHHHHHHHHSS---HHHHHHHHHHHHHHHHHHHHHHHH-SSTTTTTHHHHHHHHHHHHHHHHHHHHHHHHHHH--